Protein AF-A0A957YBD4-F1 (afdb_monomer_lite)

Radius of gyration: 13.59 Å; chains: 1; bounding box: 37×26×33 Å

Secondary structure (DSSP, 8-state):
-PPPPHHHHHHHHHHHH---HHHHHHHHHHHHT--HHHHHHHHHHHHH-PPP--EETTEEHHHHHHHS---HHHHHHHHHHHHH-HHHHHHHHHHHHTT--

pLDDT: mean 89.93, std 11.17, range [43.12, 97.19]

Foldseek 3Di:
DDQDALVRQLVCCCPPVVADSVRSSVLSVLLSVFDPVLVVQVVCCVVPVDHDPDDDPNDGLVCCCPQQVDDSSVSSSLSSCCVVPVVVSVVVSVVSNVPPD

Structure (mmCIF, N/CA/C/O backbone):
data_AF-A0A957YBD4-F1
#
_entry.id   AF-A0A957YBD4-F1
#
loop_
_atom_site.group_PDB
_atom_site.id
_atom_site.type_symbol
_atom_site.label_atom_id
_atom_site.label_alt_id
_atom_site.label_comp_id
_atom_site.label_asym_id
_atom_site.label_entity_id
_atom_site.label_seq_id
_atom_site.pdbx_PDB_ins_code
_atom_site.Cartn_x
_atom_site.Cartn_y
_atom_site.Cartn_z
_atom_site.occupancy
_atom_site.B_iso_or_equiv
_atom_site.auth_seq_id
_atom_site.auth_comp_id
_atom_site.auth_asym_id
_atom_site.auth_atom_id
_ato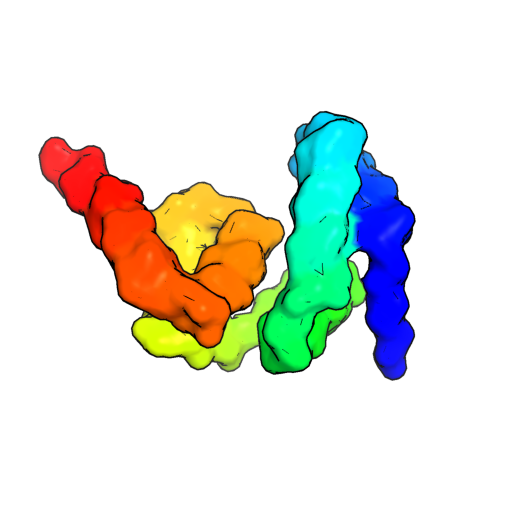m_site.pdbx_PDB_model_num
ATOM 1 N N . MET A 1 1 ? -16.396 -8.012 9.740 1.00 50.47 1 MET A N 1
ATOM 2 C CA . MET A 1 1 ? -14.978 -7.598 9.693 1.00 50.47 1 MET A CA 1
ATOM 3 C C . MET A 1 1 ? -14.956 -6.086 9.786 1.00 50.47 1 MET A C 1
ATOM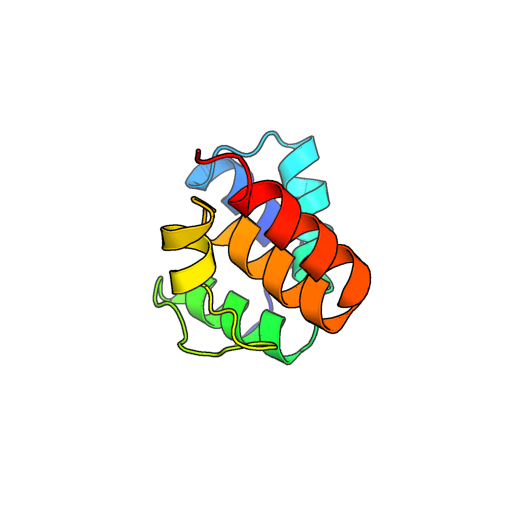 5 O O . MET A 1 1 ? -15.568 -5.452 8.939 1.00 50.47 1 MET A O 1
ATOM 9 N N . GLY A 1 2 ? -14.402 -5.529 10.865 1.00 59.59 2 GLY A N 1
ATOM 10 C CA . GLY A 1 2 ? -14.333 -4.077 11.056 1.00 59.59 2 GLY A CA 1
ATOM 11 C C . GLY A 1 2 ? -13.218 -3.470 10.207 1.00 59.59 2 GLY A C 1
ATOM 12 O O . GLY A 1 2 ? -12.171 -4.096 10.042 1.00 59.59 2 GLY A O 1
ATOM 13 N N . ASN A 1 3 ? -13.457 -2.281 9.657 1.00 76.38 3 ASN A N 1
ATOM 14 C CA . ASN A 1 3 ? -12.409 -1.478 9.035 1.00 76.38 3 ASN A CA 1
ATOM 15 C C . ASN A 1 3 ? -11.562 -0.843 10.142 1.00 76.38 3 ASN A C 1
ATOM 17 O O . ASN A 1 3 ? -12.124 -0.279 11.077 1.00 76.38 3 ASN A O 1
ATOM 21 N N . PHE A 1 4 ? -10.237 -0.921 10.023 1.00 87.81 4 PHE A N 1
ATOM 22 C CA . PHE A 1 4 ? -9.324 -0.238 10.940 1.00 87.81 4 PHE A CA 1
ATOM 23 C C . PHE A 1 4 ? -9.382 1.277 10.735 1.00 87.81 4 PHE A C 1
ATOM 25 O O . PHE A 1 4 ? -9.463 1.748 9.594 1.00 87.81 4 PHE A O 1
ATOM 32 N N . THR A 1 5 ? -9.339 2.021 11.834 1.00 93.00 5 THR A N 1
ATOM 33 C CA . THR A 1 5 ? -9.245 3.483 11.853 1.00 93.00 5 THR A CA 1
ATOM 34 C C . THR A 1 5 ? -7.849 3.954 11.442 1.00 93.00 5 THR A C 1
ATOM 36 O O . THR A 1 5 ? -6.878 3.196 11.486 1.00 93.00 5 THR A O 1
ATOM 39 N N . GLN A 1 6 ? -7.736 5.228 11.055 1.00 94.31 6 GLN A N 1
ATOM 40 C CA . GLN A 1 6 ? -6.447 5.841 10.722 1.00 94.31 6 GLN A CA 1
ATOM 41 C C . GLN A 1 6 ? -5.474 5.789 11.908 1.00 94.31 6 GLN A C 1
ATOM 43 O O . GLN A 1 6 ? -4.303 5.477 11.718 1.00 94.31 6 GLN A O 1
ATOM 48 N N . GLU A 1 7 ? -5.966 6.033 13.126 1.00 95.25 7 GLU A N 1
ATOM 49 C CA . GLU A 1 7 ? -5.173 5.967 14.359 1.00 95.25 7 GLU A CA 1
ATOM 50 C C . GLU A 1 7 ? -4.588 4.560 14.562 1.00 95.25 7 GLU A C 1
ATOM 52 O O . GLU A 1 7 ? -3.378 4.407 14.707 1.00 95.25 7 GLU A O 1
ATOM 57 N N . GLU A 1 8 ? -5.420 3.515 14.485 1.00 95.25 8 GLU A N 1
ATOM 58 C CA . GLU A 1 8 ? -4.978 2.121 14.656 1.00 95.25 8 GLU A CA 1
ATOM 59 C C . GLU A 1 8 ? -3.938 1.706 13.608 1.00 95.25 8 GLU A C 1
ATOM 61 O O . GLU A 1 8 ? -2.966 1.019 13.932 1.00 95.25 8 GLU A O 1
ATOM 66 N N . ILE A 1 9 ? -4.125 2.125 12.353 1.00 96.38 9 ILE A N 1
ATOM 67 C CA . ILE A 1 9 ? -3.166 1.851 11.278 1.00 96.38 9 ILE A CA 1
ATOM 68 C C . ILE A 1 9 ? -1.856 2.600 11.540 1.00 96.38 9 ILE A C 1
ATOM 70 O O . ILE A 1 9 ? -0.793 1.988 11.467 1.00 96.38 9 ILE A O 1
ATOM 74 N N . SER A 1 10 ? -1.919 3.889 11.884 1.00 97.19 10 SER A N 1
ATOM 75 C CA . SER A 1 10 ? -0.743 4.726 12.144 1.00 97.19 10 SER A CA 1
ATOM 76 C C . SER A 1 10 ? 0.110 4.169 13.285 1.00 97.19 10 SER A C 1
ATOM 78 O O . SER A 1 10 ? 1.307 3.948 13.107 1.00 97.19 10 SER A O 1
ATOM 80 N N . GLN A 1 11 ? -0.507 3.846 14.426 1.00 96.75 11 GLN A N 1
ATOM 81 C CA . GLN A 1 11 ? 0.194 3.280 15.584 1.00 96.75 11 GLN A CA 1
ATOM 82 C C . GLN A 1 11 ? 0.939 1.997 15.207 1.00 96.75 11 GLN A C 1
ATOM 84 O O . GLN A 1 11 ? 2.121 1.828 15.503 1.00 96.75 11 GLN A O 1
ATOM 89 N N . ARG A 1 12 ? 0.275 1.094 14.484 1.00 96.12 12 ARG A N 1
ATOM 90 C CA . ARG A 1 12 ? 0.892 -0.164 14.073 1.00 96.12 12 ARG A CA 1
ATOM 91 C C . ARG A 1 12 ? 1.986 0.025 13.019 1.00 96.12 12 ARG A C 1
ATOM 93 O O . ARG A 1 12 ? 3.005 -0.653 13.097 1.00 96.12 12 ARG A O 1
ATOM 100 N N . LEU A 1 13 ? 1.838 0.967 12.086 1.00 96.75 13 LEU A N 1
ATOM 101 C CA . LEU A 1 13 ? 2.919 1.336 11.162 1.00 96.75 13 LEU A CA 1
ATOM 102 C C . LEU A 1 13 ? 4.167 1.830 11.910 1.00 96.75 13 LEU A C 1
ATOM 104 O O . LEU A 1 13 ? 5.282 1.511 11.504 1.00 96.75 13 LEU A O 1
ATOM 108 N N . MET A 1 14 ? 3.995 2.569 13.008 1.00 96.94 14 MET A N 1
ATOM 109 C CA . MET A 1 14 ? 5.114 3.040 13.828 1.00 96.94 14 MET A CA 1
ATOM 110 C C . MET A 1 14 ? 5.804 1.901 14.579 1.00 96.94 14 MET A C 1
ATOM 112 O O . MET A 1 14 ? 7.027 1.816 14.560 1.00 96.94 14 MET A O 1
ATOM 116 N N . TYR A 1 15 ? 5.035 1.031 15.240 1.00 95.69 15 TYR A N 1
ATOM 117 C CA . TYR A 1 15 ? 5.597 0.015 16.137 1.00 95.69 15 TYR A CA 1
ATOM 118 C C . TYR A 1 15 ? 6.026 -1.284 15.448 1.00 95.69 15 TYR A C 1
ATOM 120 O O . TYR A 1 15 ? 6.930 -1.950 15.943 1.00 95.69 15 TYR A O 1
ATOM 128 N N . GLU A 1 16 ? 5.373 -1.672 14.350 1.00 94.62 16 GLU A N 1
ATOM 129 C CA . GLU A 1 16 ? 5.654 -2.940 13.656 1.00 94.62 16 GLU A CA 1
ATOM 130 C C . GLU A 1 16 ? 6.389 -2.756 12.324 1.00 94.62 16 GLU A C 1
ATOM 132 O O . GLU A 1 16 ? 6.988 -3.708 11.829 1.00 94.62 16 GLU A O 1
ATOM 137 N N . PHE A 1 17 ? 6.339 -1.560 11.732 1.00 92.31 17 PHE A N 1
ATOM 138 C CA . PHE A 1 17 ? 6.934 -1.282 10.421 1.00 92.31 17 PHE A CA 1
ATOM 139 C C . PHE A 1 17 ? 7.962 -0.137 10.452 1.00 92.31 17 PHE A C 1
ATOM 141 O O . PHE A 1 17 ? 8.411 0.295 9.391 1.00 92.31 17 PHE A O 1
ATOM 148 N N . ASP A 1 18 ? 8.323 0.351 11.646 1.00 94.19 18 ASP A N 1
ATOM 149 C CA . ASP A 1 18 ? 9.337 1.388 11.888 1.00 94.19 18 ASP A CA 1
ATOM 150 C C . ASP A 1 18 ? 9.111 2.705 11.116 1.00 94.19 18 ASP A C 1
ATOM 152 O O . ASP A 1 18 ? 10.051 3.451 10.819 1.00 94.19 18 ASP A O 1
ATOM 156 N N . TYR A 1 19 ? 7.856 3.032 10.785 1.00 93.62 19 TYR A N 1
ATOM 157 C CA . TYR A 1 19 ? 7.549 4.315 10.155 1.00 93.62 19 TYR A CA 1
ATOM 158 C C . TYR A 1 19 ? 7.692 5.458 11.174 1.00 93.62 19 TYR A C 1
ATOM 160 O O . TYR A 1 19 ? 7.178 5.364 12.291 1.00 93.62 19 TYR A O 1
ATOM 168 N N . PRO A 1 20 ? 8.313 6.594 10.804 1.00 95.56 20 PRO A N 1
ATOM 169 C CA . PRO A 1 20 ? 8.302 7.780 11.654 1.00 95.56 20 PRO A CA 1
ATOM 170 C C . PRO A 1 20 ? 6.867 8.293 11.808 1.00 95.56 20 PRO A C 1
ATOM 172 O O . PRO A 1 20 ? 6.107 8.257 10.845 1.00 95.56 20 PRO A O 1
ATOM 175 N N . GLU A 1 21 ? 6.515 8.846 12.970 1.00 93.81 21 GLU A N 1
ATOM 176 C CA . GLU A 1 21 ? 5.151 9.295 13.318 1.00 93.81 21 GLU A CA 1
ATOM 177 C C . GLU A 1 21 ? 4.456 10.089 12.198 1.00 93.81 21 GLU A C 1
ATOM 179 O O . GLU A 1 21 ? 3.357 9.749 11.762 1.00 93.81 21 GLU A O 1
ATOM 184 N N . LYS A 1 22 ? 5.137 11.105 11.648 1.00 92.44 22 LYS A N 1
ATOM 185 C CA . LYS A 1 22 ? 4.600 11.904 10.534 1.00 92.44 22 LYS A CA 1
ATOM 186 C C . LYS A 1 22 ? 4.352 11.075 9.271 1.00 92.44 22 LYS A C 1
ATOM 188 O O . LYS A 1 22 ? 3.368 11.301 8.577 1.00 92.44 22 LYS A O 1
ATOM 193 N N . GLY A 1 23 ? 5.251 10.142 8.961 1.00 94.12 23 GLY A N 1
ATOM 194 C CA . GLY A 1 23 ? 5.110 9.244 7.816 1.00 94.12 23 GLY A CA 1
ATOM 195 C C . GLY A 1 23 ? 3.981 8.238 8.023 1.00 94.12 23 GLY A C 1
ATOM 196 O O . GLY A 1 23 ? 3.173 8.042 7.122 1.00 94.12 23 GLY A O 1
ATOM 197 N N . ALA A 1 24 ? 3.874 7.663 9.220 1.00 96.25 24 ALA A N 1
ATOM 198 C CA . ALA A 1 24 ? 2.811 6.734 9.580 1.00 96.25 24 ALA A CA 1
ATOM 199 C C . ALA A 1 24 ? 1.424 7.377 9.449 1.00 96.25 24 ALA A C 1
ATOM 201 O O . ALA A 1 24 ? 0.542 6.777 8.839 1.00 96.25 24 ALA A O 1
ATOM 202 N N . GLY A 1 25 ? 1.257 8.622 9.910 1.00 95.88 25 GLY A N 1
ATOM 203 C CA . GLY A 1 25 ? -0.006 9.355 9.785 1.00 95.88 25 GLY A CA 1
ATOM 204 C C . GLY A 1 25 ? -0.443 9.575 8.331 1.00 95.88 25 GLY A C 1
ATOM 205 O O . GLY A 1 25 ? -1.602 9.320 7.999 1.00 95.88 25 GLY A O 1
ATOM 206 N N . LEU A 1 26 ? 0.488 9.978 7.456 1.00 95.88 26 LEU A N 1
ATOM 207 C CA . LEU A 1 26 ? 0.228 10.196 6.024 1.00 95.88 26 LEU A CA 1
ATOM 208 C C . LEU A 1 26 ? -0.091 8.897 5.275 1.00 95.88 26 LEU A C 1
ATOM 210 O O . LEU A 1 26 ? -0.932 8.873 4.378 1.00 95.88 26 LEU A O 1
ATOM 214 N N . ILE A 1 27 ? 0.596 7.809 5.618 1.00 96.50 27 ILE A N 1
ATOM 215 C CA . ILE A 1 27 ? 0.367 6.503 4.996 1.00 96.50 27 ILE A CA 1
ATOM 216 C C . ILE A 1 27 ? -0.949 5.904 5.494 1.00 96.50 27 ILE A C 1
ATOM 218 O O . ILE A 1 27 ? -1.716 5.363 4.701 1.00 96.50 27 ILE A O 1
ATOM 222 N N . ALA A 1 28 ? -1.261 6.053 6.782 1.00 96.88 28 ALA A N 1
ATOM 223 C CA . ALA A 1 28 ? -2.538 5.631 7.339 1.00 96.88 28 ALA A CA 1
ATOM 224 C C . ALA A 1 28 ? -3.715 6.365 6.684 1.00 96.88 28 ALA A C 1
ATOM 226 O O . ALA A 1 28 ? -4.722 5.726 6.390 1.00 96.88 28 ALA A O 1
ATOM 227 N N . GLU A 1 29 ? -3.581 7.667 6.407 1.00 96.19 29 GLU A N 1
ATOM 228 C CA . GLU A 1 29 ? -4.587 8.446 5.672 1.00 96.19 29 GLU A CA 1
ATOM 229 C C . GLU A 1 29 ? -4.846 7.877 4.269 1.00 96.19 29 GLU A C 1
ATOM 231 O O . GLU A 1 29 ? -5.994 7.738 3.850 1.00 96.19 29 GLU A O 1
ATOM 236 N N . GLN A 1 30 ? -3.794 7.484 3.550 1.00 96.19 30 GLN A N 1
ATOM 237 C CA . GLN A 1 30 ? -3.938 6.851 2.236 1.00 96.19 30 GLN A CA 1
ATOM 238 C C . GLN A 1 30 ? -4.619 5.483 2.349 1.00 96.19 30 GLN A C 1
ATOM 240 O O . GLN A 1 30 ? -5.590 5.215 1.648 1.00 96.19 30 GLN A O 1
ATOM 245 N N . ILE A 1 31 ? -4.190 4.649 3.301 1.00 95.94 31 ILE A N 1
ATOM 246 C CA . ILE A 1 31 ? -4.763 3.312 3.520 1.00 95.94 31 ILE A CA 1
ATOM 247 C C . ILE A 1 31 ? -6.254 3.391 3.869 1.00 95.94 31 ILE A C 1
ATOM 249 O O . ILE A 1 31 ? -7.047 2.558 3.412 1.00 95.94 31 ILE A O 1
ATOM 253 N N . VAL A 1 32 ? -6.676 4.379 4.672 1.00 95.62 32 VAL A N 1
ATOM 254 C CA . VAL A 1 32 ? -8.102 4.515 4.998 1.00 95.62 32 VAL A CA 1
ATOM 255 C C . VAL A 1 32 ? -8.959 4.931 3.801 1.00 95.62 32 VAL A C 1
ATOM 257 O O . VAL A 1 32 ? -10.165 4.681 3.835 1.00 95.62 32 VAL A O 1
ATOM 260 N N . ASN A 1 33 ? -8.345 5.483 2.755 1.00 95.62 33 ASN A N 1
ATOM 261 C CA . ASN A 1 33 ? -8.995 5.953 1.535 1.00 95.62 33 ASN A CA 1
ATOM 262 C C . ASN A 1 33 ? -8.770 5.044 0.317 1.00 95.62 33 ASN A C 1
ATOM 264 O O . ASN A 1 33 ? -9.194 5.401 -0.779 1.00 95.62 33 ASN A O 1
ATOM 268 N N . PHE A 1 34 ? -8.162 3.867 0.502 1.00 95.81 34 PHE A N 1
ATOM 269 C CA . PHE A 1 34 ? -8.016 2.880 -0.567 1.00 95.81 34 PHE A CA 1
ATOM 270 C C . PHE A 1 34 ? -9.338 2.550 -1.259 1.00 95.81 34 PHE A C 1
ATOM 272 O O . PHE A 1 34 ? -10.398 2.464 -0.623 1.00 95.81 34 PHE A O 1
ATOM 279 N N . GLN A 1 35 ? -9.239 2.249 -2.552 1.00 95.25 35 GLN A N 1
ATOM 280 C CA . GLN A 1 35 ? -10.324 1.688 -3.339 1.00 95.25 35 GLN A CA 1
ATOM 281 C C . GLN A 1 35 ? -10.873 0.420 -2.665 1.00 95.25 35 GLN A C 1
ATOM 283 O O . GLN A 1 35 ? -10.107 -0.343 -2.062 1.00 95.25 35 GLN A O 1
ATOM 288 N N . PRO A 1 36 ? -12.192 0.149 -2.751 1.00 92.56 36 PRO A N 1
ATOM 289 C CA . PRO A 1 36 ? -12.837 -0.902 -1.959 1.00 92.56 36 PRO A CA 1
ATOM 290 C C . PRO A 1 36 ? -12.184 -2.287 -2.065 1.00 92.56 36 PRO A C 1
ATOM 292 O O . PRO A 1 36 ? -12.074 -2.996 -1.063 1.00 92.56 36 PRO A O 1
ATOM 295 N N . GLU A 1 37 ? -11.722 -2.668 -3.258 1.00 92.12 37 GLU A N 1
ATOM 296 C CA . GLU A 1 37 ? -11.045 -3.946 -3.499 1.00 92.12 37 GLU A CA 1
ATOM 297 C C . GLU A 1 37 ? -9.670 -4.029 -2.823 1.00 92.12 37 GLU A C 1
ATOM 299 O O . GLU A 1 37 ? -9.377 -5.012 -2.134 1.00 92.12 37 GLU A O 1
ATOM 304 N N . VAL A 1 38 ? -8.870 -2.963 -2.917 1.00 94.62 38 VAL A N 1
ATOM 305 C CA . VAL A 1 38 ? -7.560 -2.876 -2.263 1.00 94.62 38 VAL A CA 1
ATOM 306 C C . VAL A 1 38 ? -7.738 -2.813 -0.752 1.00 94.62 38 VAL A C 1
ATOM 308 O O . VAL A 1 38 ? -7.038 -3.515 -0.023 1.00 94.62 38 VAL A O 1
ATOM 311 N N . ARG A 1 39 ? -8.732 -2.064 -0.258 1.00 93.75 39 ARG A N 1
ATOM 312 C CA . ARG A 1 39 ? -9.032 -1.983 1.176 1.00 93.75 39 ARG A CA 1
ATOM 313 C C . ARG A 1 39 ? -9.437 -3.333 1.758 1.00 93.75 39 ARG A C 1
ATOM 315 O O . ARG A 1 39 ? -8.993 -3.685 2.851 1.00 93.75 39 ARG A O 1
ATOM 322 N N . ALA A 1 40 ? -10.258 -4.102 1.047 1.00 91.88 40 ALA A N 1
ATOM 323 C CA . ALA A 1 40 ? -10.660 -5.434 1.488 1.00 91.88 40 ALA A CA 1
ATOM 324 C C . ALA A 1 40 ? -9.456 -6.386 1.579 1.00 91.88 40 ALA A C 1
ATOM 326 O O . ALA A 1 40 ? -9.300 -7.092 2.583 1.00 91.88 40 ALA A O 1
ATOM 327 N N . ALA A 1 41 ? -8.583 -6.371 0.568 1.00 92.88 41 ALA A N 1
ATOM 328 C CA . ALA A 1 41 ? -7.367 -7.175 0.560 1.00 92.88 41 ALA A CA 1
ATOM 329 C C . ALA A 1 41 ? -6.374 -6.738 1.651 1.00 92.88 41 ALA A C 1
ATOM 331 O O . ALA A 1 41 ? -5.857 -7.589 2.379 1.00 92.88 41 ALA A O 1
ATOM 332 N N . PHE A 1 42 ? -6.173 -5.427 1.824 1.00 94.94 42 PHE A N 1
ATOM 333 C CA . PHE A 1 42 ? -5.337 -4.861 2.880 1.00 94.94 42 PHE A CA 1
ATOM 334 C C . PHE A 1 42 ? -5.835 -5.288 4.259 1.00 94.94 42 PHE A C 1
ATOM 336 O O . PHE A 1 42 ? -5.062 -5.828 5.039 1.00 94.94 42 PHE A O 1
ATOM 343 N N . ASN A 1 43 ? -7.129 -5.128 4.561 1.00 93.06 43 ASN A N 1
ATOM 344 C CA . ASN A 1 43 ? -7.684 -5.488 5.869 1.00 93.06 43 ASN A CA 1
ATOM 345 C C . ASN A 1 43 ? -7.498 -6.981 6.184 1.00 93.06 43 ASN A C 1
ATOM 347 O O . ASN A 1 43 ? -7.202 -7.339 7.326 1.00 93.06 43 ASN A O 1
ATOM 351 N N . ARG A 1 44 ? -7.650 -7.857 5.179 1.00 92.19 44 ARG A N 1
ATOM 352 C CA . ARG A 1 44 ? -7.403 -9.295 5.339 1.00 92.19 44 ARG A CA 1
ATOM 353 C C . ARG A 1 44 ? -5.938 -9.566 5.662 1.00 92.19 44 ARG A C 1
ATOM 355 O O . ARG A 1 44 ? -5.662 -10.292 6.618 1.00 92.19 44 ARG A O 1
ATOM 362 N N . TRP A 1 45 ? -5.018 -8.984 4.899 1.00 94.00 45 TRP A N 1
ATOM 363 C CA . TRP A 1 45 ? -3.588 -9.125 5.158 1.00 94.00 45 TRP A CA 1
ATOM 364 C C . TRP A 1 45 ? -3.209 -8.556 6.532 1.00 94.00 45 TRP A C 1
ATOM 366 O O . TRP A 1 45 ? -2.538 -9.233 7.304 1.00 94.00 45 TRP A O 1
ATOM 376 N N . TRP A 1 46 ? -3.731 -7.386 6.899 1.00 94.25 46 TRP A N 1
ATOM 377 C CA . TRP A 1 46 ? -3.493 -6.748 8.194 1.00 94.25 46 TRP A CA 1
ATOM 378 C C . TRP A 1 46 ? -3.911 -7.647 9.361 1.00 94.25 46 TRP A C 1
ATOM 380 O O . TRP A 1 46 ? -3.218 -7.717 10.370 1.00 94.25 46 TRP A O 1
ATOM 390 N N . GLN A 1 47 ? -5.022 -8.375 9.229 1.00 92.50 47 GLN A N 1
ATOM 391 C CA . GLN A 1 47 ? -5.531 -9.264 10.279 1.00 92.50 47 GLN A CA 1
ATOM 392 C C . GLN A 1 47 ? -4.813 -10.610 10.350 1.00 92.50 47 GLN A C 1
ATOM 394 O O . GLN A 1 47 ? -4.653 -11.162 11.434 1.00 92.50 47 GLN A O 1
ATOM 399 N N . THR A 1 48 ? -4.444 -11.173 9.203 1.00 92.25 48 THR A N 1
ATOM 400 C CA . THR A 1 48 ? -4.050 -12.589 9.106 1.00 92.25 48 THR A CA 1
ATOM 401 C C . THR A 1 48 ? -2.579 -12.795 8.762 1.00 92.25 48 THR A C 1
ATOM 403 O O . THR A 1 48 ? -2.083 -13.913 8.859 1.00 92.25 48 THR A O 1
ATOM 406 N N . GLY A 1 49 ? -1.893 -11.749 8.299 1.00 90.06 49 GLY A N 1
ATOM 407 C CA . GLY A 1 49 ? -0.577 -11.834 7.669 1.00 90.06 49 GLY A CA 1
ATOM 408 C C . GLY A 1 49 ? -0.589 -12.500 6.288 1.00 90.06 49 GLY A C 1
ATOM 409 O O . GLY A 1 49 ? 0.448 -12.557 5.634 1.00 90.06 49 GLY A O 1
ATOM 410 N N . GLN A 1 50 ? -1.738 -12.994 5.811 1.00 88.38 50 GLN A N 1
ATOM 411 C CA . GLN A 1 50 ? -1.836 -13.712 4.543 1.00 88.38 50 GLN A CA 1
ATOM 412 C C . GLN A 1 50 ? -2.051 -12.744 3.383 1.00 88.38 50 GLN A C 1
ATOM 414 O O . GLN A 1 50 ? -3.025 -11.988 3.345 1.00 88.38 50 GLN A O 1
ATOM 419 N N . LEU A 1 51 ? -1.138 -12.793 2.415 1.00 84.88 51 LEU A N 1
ATOM 420 C CA . LEU A 1 51 ? -1.277 -12.060 1.165 1.00 84.88 51 LEU A CA 1
ATOM 421 C C . LEU A 1 51 ? -2.397 -12.670 0.325 1.00 84.88 51 LEU A C 1
ATOM 423 O O . LEU A 1 51 ? -2.521 -13.888 0.199 1.00 84.88 51 LEU A O 1
ATOM 427 N N . THR A 1 52 ? -3.225 -11.806 -0.252 1.00 78.25 52 THR A N 1
ATOM 428 C CA . THR A 1 52 ? -4.274 -12.229 -1.180 1.00 78.25 52 THR A CA 1
ATOM 429 C C . THR A 1 52 ? -3.712 -12.198 -2.595 1.00 78.25 52 THR A C 1
ATOM 431 O O . THR A 1 52 ? -3.142 -11.190 -3.005 1.00 78.25 52 THR A O 1
ATOM 434 N N . SER A 1 53 ? -3.895 -13.277 -3.356 1.00 76.31 53 SER A N 1
ATOM 435 C CA . SER A 1 53 ? -3.546 -13.321 -4.775 1.00 76.31 53 SER A CA 1
ATOM 436 C C . SER A 1 53 ? -4.623 -12.602 -5.592 1.00 76.31 53 SER A C 1
ATOM 438 O O . SER A 1 53 ? -5.537 -13.226 -6.129 1.00 76.31 53 SER A O 1
ATOM 440 N N . PHE A 1 54 ? -4.554 -11.277 -5.639 1.00 86.69 54 PHE A N 1
ATOM 441 C CA . PHE A 1 54 ? -5.297 -10.472 -6.605 1.00 86.69 54 PHE A CA 1
ATOM 442 C C . PHE A 1 54 ? -4.309 -9.640 -7.423 1.00 86.69 54 PHE A C 1
ATOM 444 O O . PHE A 1 54 ? -3.193 -9.372 -6.970 1.00 86.69 54 PHE A O 1
ATOM 451 N N . ALA A 1 55 ? -4.707 -9.300 -8.645 1.00 90.88 55 ALA A N 1
ATOM 452 C CA . ALA A 1 55 ? -3.881 -8.564 -9.586 1.00 90.88 55 ALA A CA 1
ATOM 453 C C . ALA A 1 55 ? -4.651 -7.362 -10.124 1.00 90.88 55 ALA A C 1
ATOM 455 O O . ALA A 1 55 ? -5.812 -7.505 -10.505 1.00 90.88 55 ALA A O 1
ATOM 456 N N . ILE A 1 56 ? -3.982 -6.218 -10.209 1.00 92.50 56 ILE A N 1
ATOM 457 C CA . ILE A 1 56 ? -4.474 -5.025 -10.901 1.00 92.50 56 ILE A CA 1
ATOM 458 C C . ILE A 1 56 ? -3.530 -4.783 -12.067 1.00 92.50 56 ILE A C 1
ATOM 460 O O . ILE A 1 56 ? -2.320 -4.685 -11.879 1.00 92.50 56 ILE A O 1
ATOM 464 N N . GLU A 1 57 ? -4.076 -4.796 -13.283 1.00 89.62 57 GLU A N 1
ATOM 465 C CA . GLU A 1 57 ? -3.318 -4.583 -14.526 1.00 89.62 57 GLU A CA 1
ATOM 466 C C . GLU A 1 57 ? -2.065 -5.479 -14.664 1.00 89.62 57 GLU A C 1
ATOM 468 O O . GLU A 1 57 ? -1.045 -5.095 -15.229 1.00 89.62 57 GLU A O 1
ATOM 473 N N . GLY A 1 58 ? -2.134 -6.706 -14.134 1.00 89.62 58 GLY A N 1
ATOM 474 C CA . GLY A 1 58 ? -1.030 -7.675 -14.170 1.00 89.62 58 GLY A CA 1
ATOM 475 C C . GLY A 1 58 ? 0.026 -7.511 -13.066 1.00 89.62 58 GLY A C 1
ATOM 476 O O . GLY A 1 58 ? 1.014 -8.251 -13.063 1.00 89.62 58 GLY A O 1
ATOM 477 N N . TYR A 1 59 ? -0.172 -6.595 -12.115 1.00 92.44 59 TYR A N 1
ATOM 478 C CA . TYR A 1 59 ? 0.651 -6.453 -10.915 1.00 92.44 59 TYR A CA 1
ATOM 479 C C . TYR A 1 59 ? -0.032 -7.085 -9.704 1.00 92.44 59 TYR A C 1
ATOM 481 O O . TYR A 1 59 ? -1.179 -6.778 -9.388 1.00 92.44 59 TYR A O 1
ATOM 489 N N . THR A 1 60 ? 0.690 -7.969 -9.015 1.00 93.75 60 THR A N 1
ATOM 490 C CA . THR A 1 60 ? 0.299 -8.547 -7.722 1.00 93.75 60 THR A CA 1
ATOM 491 C C . THR A 1 60 ? 1.185 -7.981 -6.617 1.00 93.75 60 THR A C 1
ATOM 493 O O . THR A 1 60 ? 2.278 -7.483 -6.895 1.00 93.75 60 THR A O 1
ATOM 496 N N . ILE A 1 61 ? 0.759 -8.107 -5.353 1.00 94.19 61 ILE A N 1
ATOM 497 C CA . ILE A 1 61 ? 1.624 -7.754 -4.215 1.00 94.19 61 ILE A CA 1
ATOM 498 C C . ILE A 1 61 ? 2.949 -8.515 -4.299 1.00 94.19 61 ILE A C 1
ATOM 500 O O . ILE A 1 61 ? 4.002 -7.894 -4.240 1.00 94.19 61 ILE A O 1
ATOM 504 N N . GLU A 1 62 ? 2.901 -9.831 -4.512 1.00 92.69 62 GLU A N 1
ATOM 505 C CA . GLU A 1 62 ? 4.099 -10.669 -4.636 1.00 92.69 62 GLU A CA 1
ATOM 506 C C . GLU A 1 62 ? 5.048 -10.142 -5.714 1.00 92.69 62 GLU A C 1
ATOM 508 O O . GLU A 1 62 ? 6.221 -9.917 -5.432 1.00 92.69 62 GLU A O 1
ATOM 513 N N . ARG A 1 63 ? 4.527 -9.840 -6.909 1.00 91.88 63 ARG A N 1
ATOM 514 C CA . ARG A 1 63 ? 5.322 -9.302 -8.014 1.00 91.88 63 ARG A CA 1
ATOM 515 C C . ARG A 1 63 ? 5.988 -7.976 -7.651 1.00 91.88 63 ARG A C 1
ATOM 517 O O . ARG A 1 63 ? 7.164 -7.778 -7.936 1.00 91.88 63 ARG A O 1
ATOM 524 N N . LEU A 1 64 ? 5.258 -7.072 -7.001 1.00 93.56 64 LEU A N 1
ATOM 525 C CA . LEU A 1 64 ? 5.801 -5.791 -6.542 1.00 93.56 64 LEU A CA 1
ATOM 526 C C . LEU A 1 64 ? 6.886 -5.982 -5.470 1.00 93.56 64 LEU A C 1
ATOM 528 O O . LEU A 1 64 ? 7.883 -5.261 -5.459 1.00 93.56 64 LEU A O 1
ATOM 532 N N . GLN A 1 65 ? 6.749 -6.981 -4.599 1.00 92.62 65 GLN A N 1
ATOM 533 C CA . GLN A 1 65 ? 7.787 -7.305 -3.622 1.00 92.62 65 GLN A CA 1
ATOM 534 C C . GLN A 1 65 ? 9.029 -7.923 -4.276 1.00 92.62 65 GLN A C 1
ATOM 536 O O . GLN A 1 65 ? 10.143 -7.548 -3.921 1.00 92.62 65 GLN A O 1
ATOM 541 N N . THR A 1 66 ? 8.865 -8.842 -5.231 1.00 91.25 66 THR A N 1
ATOM 542 C CA . THR A 1 66 ? 9.985 -9.579 -5.835 1.00 91.25 66 THR A CA 1
ATOM 543 C C . THR A 1 66 ? 10.696 -8.798 -6.934 1.00 91.25 66 THR A C 1
ATOM 545 O O . THR A 1 66 ? 11.921 -8.767 -6.960 1.00 91.25 66 THR A O 1
ATOM 548 N N . GLU A 1 67 ? 9.953 -8.160 -7.842 1.00 90.81 67 GLU A N 1
ATOM 549 C CA . GLU A 1 67 ? 10.515 -7.454 -9.004 1.00 90.81 67 GLU A CA 1
ATOM 550 C C . GLU A 1 67 ? 10.862 -5.995 -8.687 1.00 90.81 67 GLU A C 1
ATOM 552 O O . GLU A 1 67 ? 11.784 -5.445 -9.280 1.00 90.81 67 GLU A O 1
ATOM 557 N N . HIS A 1 68 ? 10.154 -5.367 -7.740 1.00 89.12 68 HIS A N 1
ATOM 558 C CA . HIS A 1 68 ? 10.362 -3.958 -7.377 1.00 89.12 68 HIS A CA 1
AT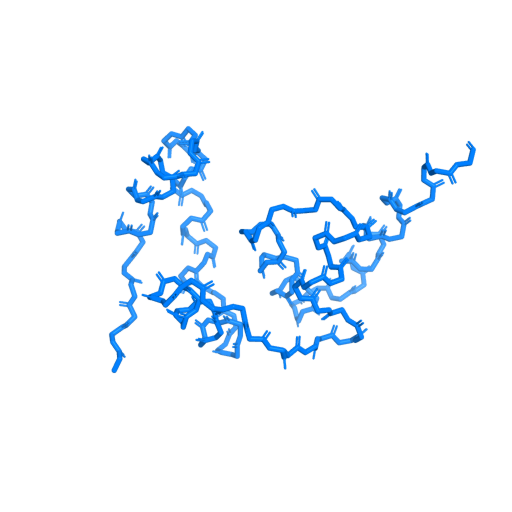OM 559 C C . HIS A 1 68 ? 10.898 -3.764 -5.949 1.00 89.12 68 HIS A C 1
ATOM 561 O O . HIS A 1 68 ? 11.026 -2.627 -5.497 1.00 89.12 68 HIS A O 1
ATOM 567 N N . SER A 1 69 ? 11.241 -4.851 -5.240 1.00 90.56 69 SER A N 1
ATOM 568 C CA . SER A 1 69 ? 11.802 -4.820 -3.874 1.00 90.56 69 SER A CA 1
ATOM 569 C C . SER A 1 69 ? 10.949 -4.032 -2.868 1.00 90.56 69 SER A C 1
ATOM 571 O O . SER A 1 69 ? 11.466 -3.454 -1.910 1.00 90.56 69 SER A O 1
ATOM 573 N N . MET A 1 70 ? 9.633 -3.973 -3.088 1.00 93.75 70 MET A N 1
ATOM 574 C CA . MET A 1 7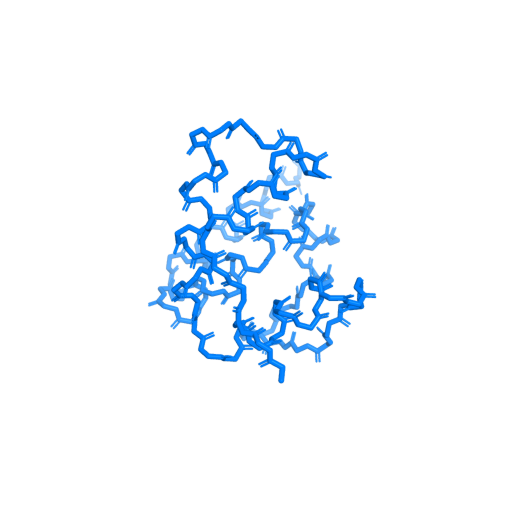0 ? 8.718 -3.245 -2.214 1.00 93.75 70 MET A CA 1
ATOM 575 C C . MET A 1 70 ? 8.439 -4.028 -0.929 1.00 93.75 70 MET A C 1
ATOM 577 O O . MET A 1 70 ? 8.353 -5.256 -0.922 1.00 93.75 70 MET A O 1
ATOM 581 N N . ASN A 1 71 ? 8.222 -3.312 0.175 1.00 93.19 71 ASN A N 1
ATOM 582 C CA . ASN A 1 71 ? 7.566 -3.905 1.337 1.00 93.19 71 ASN A CA 1
ATOM 583 C C . ASN A 1 71 ? 6.045 -4.035 1.067 1.00 93.19 71 ASN A C 1
ATOM 585 O O . ASN A 1 71 ? 5.530 -3.401 0.139 1.00 93.19 71 ASN A O 1
ATOM 589 N N . PRO A 1 72 ? 5.298 -4.828 1.858 1.00 93.94 72 PRO A N 1
ATOM 590 C CA . PRO A 1 72 ? 3.864 -5.012 1.634 1.00 93.94 72 PRO A CA 1
ATOM 591 C C . PRO A 1 72 ? 3.058 -3.704 1.616 1.00 93.94 72 PRO A C 1
ATOM 593 O O . PRO A 1 72 ? 2.159 -3.561 0.794 1.00 93.94 72 PRO A O 1
ATOM 596 N N . ILE A 1 73 ? 3.394 -2.731 2.474 1.00 95.44 73 ILE A N 1
ATOM 597 C CA . ILE A 1 73 ? 2.698 -1.434 2.545 1.00 95.44 73 ILE A CA 1
ATOM 598 C C . ILE A 1 73 ? 2.841 -0.670 1.226 1.00 95.44 73 ILE A C 1
ATOM 600 O O . ILE A 1 73 ? 1.846 -0.242 0.645 1.00 95.44 73 ILE A O 1
ATOM 604 N N . ALA A 1 74 ? 4.072 -0.547 0.728 1.00 95.31 74 ALA A N 1
ATOM 605 C CA . ALA A 1 74 ? 4.375 0.105 -0.541 1.00 95.31 74 ALA A CA 1
ATOM 606 C C . ALA A 1 74 ? 3.707 -0.609 -1.726 1.00 95.31 74 ALA A C 1
ATOM 608 O O . ALA A 1 74 ? 3.202 0.050 -2.635 1.00 95.31 74 ALA A O 1
ATOM 609 N N . ALA A 1 75 ? 3.639 -1.942 -1.693 1.00 95.56 75 ALA A N 1
ATOM 610 C CA . ALA A 1 75 ? 2.947 -2.715 -2.714 1.00 95.56 75 ALA A CA 1
ATOM 611 C C . ALA A 1 75 ? 1.432 -2.431 -2.723 1.00 95.56 75 ALA A C 1
ATOM 613 O O . ALA A 1 75 ? 0.873 -2.185 -3.788 1.00 95.56 75 ALA A O 1
ATOM 614 N N . PHE A 1 76 ? 0.769 -2.381 -1.560 1.00 96.50 76 PHE A N 1
ATOM 615 C CA . PHE A 1 76 ? -0.657 -2.025 -1.481 1.00 96.50 76 PHE A CA 1
ATOM 616 C C . PHE A 1 76 ? -0.937 -0.597 -1.961 1.00 96.50 76 PHE A C 1
ATOM 618 O O . PHE A 1 76 ? -1.877 -0.399 -2.725 1.00 96.50 76 PHE A O 1
ATOM 625 N N . LEU A 1 77 ? -0.102 0.373 -1.572 1.00 96.62 77 LEU A N 1
ATOM 626 C CA . LEU A 1 77 ? -0.208 1.757 -2.056 1.00 96.62 77 LEU A CA 1
ATOM 627 C C . LEU A 1 77 ? -0.076 1.827 -3.579 1.00 96.62 77 LEU A C 1
ATOM 629 O O . LEU A 1 77 ? -0.810 2.552 -4.237 1.00 96.62 77 LEU A O 1
ATOM 633 N N . THR A 1 78 ? 0.834 1.039 -4.147 1.00 96.38 78 THR A N 1
ATOM 634 C CA . THR A 1 78 ? 1.048 0.995 -5.597 1.00 96.38 78 THR A CA 1
ATOM 635 C C . THR A 1 78 ? -0.131 0.360 -6.331 1.00 96.38 78 THR A C 1
ATOM 637 O O . THR A 1 78 ? -0.518 0.844 -7.390 1.00 96.38 78 THR A O 1
ATOM 640 N N . LEU A 1 79 ? -0.731 -0.697 -5.775 1.00 96.12 79 LEU A N 1
ATOM 641 C CA . LEU A 1 79 ? -1.948 -1.293 -6.330 1.00 96.12 79 LEU A CA 1
ATOM 642 C C . LEU A 1 79 ? -3.126 -0.310 -6.313 1.00 96.12 79 LEU A C 1
ATOM 644 O O . LEU A 1 79 ? -3.851 -0.215 -7.298 1.00 96.12 79 LEU A O 1
ATOM 648 N N . ASP A 1 80 ? -3.291 0.455 -5.233 1.00 97.00 80 ASP A N 1
ATOM 649 C CA . ASP A 1 80 ? -4.297 1.521 -5.172 1.00 97.00 80 ASP A CA 1
ATOM 650 C C . ASP A 1 80 ? -4.019 2.641 -6.188 1.00 97.00 80 ASP A C 1
ATOM 652 O O . ASP A 1 80 ? -4.927 3.132 -6.865 1.00 97.00 80 ASP A O 1
ATOM 656 N N . TRP A 1 81 ? -2.743 2.995 -6.360 1.00 96.62 81 TRP A N 1
ATOM 657 C CA . TRP A 1 81 ? -2.318 3.997 -7.331 1.00 96.62 81 TRP A CA 1
ATOM 658 C C . TRP A 1 81 ? -2.571 3.559 -8.779 1.00 96.62 81 TRP A C 1
ATOM 660 O O . TRP A 1 81 ? -3.002 4.371 -9.592 1.00 96.62 81 TRP A O 1
ATOM 670 N N . LEU A 1 82 ? -2.403 2.270 -9.097 1.00 96.25 82 LEU A N 1
ATOM 671 C CA . LEU A 1 82 ? -2.757 1.715 -10.409 1.00 96.25 82 LEU A CA 1
ATOM 672 C C . LEU A 1 82 ? -4.253 1.866 -10.729 1.00 96.25 82 LEU A C 1
ATOM 674 O O . LEU A 1 82 ? -4.603 2.065 -11.885 1.00 96.25 82 LEU A O 1
ATOM 678 N N . LEU A 1 83 ? -5.141 1.813 -9.732 1.00 95.31 83 LEU A N 1
ATOM 679 C CA . LEU A 1 83 ? -6.581 2.008 -9.954 1.00 95.31 83 LEU A CA 1
ATOM 680 C C . LEU A 1 83 ? -6.978 3.477 -10.112 1.00 95.31 83 LEU A C 1
ATOM 682 O O . LEU A 1 83 ? -7.980 3.777 -10.760 1.00 95.31 83 LEU A O 1
ATOM 686 N N . THR A 1 84 ? -6.243 4.385 -9.473 1.00 94.56 84 THR A N 1
ATOM 687 C CA . THR A 1 84 ? -6.595 5.810 -9.397 1.00 94.56 84 THR A CA 1
ATOM 688 C C . THR A 1 84 ? -5.909 6.641 -10.479 1.00 94.56 84 THR A C 1
ATOM 690 O O . THR A 1 84 ? -6.556 7.474 -11.111 1.00 94.56 84 THR A O 1
ATOM 693 N N . GLU A 1 85 ? -4.623 6.392 -10.734 1.00 95.31 85 GLU A N 1
ATOM 694 C CA . GLU A 1 85 ? -3.796 7.095 -11.720 1.00 95.31 85 GLU A CA 1
ATOM 695 C C . GLU A 1 85 ? -2.883 6.106 -12.485 1.00 95.31 85 GLU A C 1
ATOM 697 O O . GLU A 1 85 ? -1.650 6.168 -12.379 1.00 95.31 85 GLU A O 1
ATOM 702 N N . PRO A 1 86 ? -3.462 5.192 -13.290 1.00 93.25 86 PRO A N 1
ATOM 703 C CA . PRO A 1 86 ? -2.727 4.097 -13.931 1.00 93.25 86 PRO A CA 1
ATOM 704 C C . PRO A 1 86 ? -1.530 4.570 -14.761 1.00 93.25 86 PRO A C 1
ATOM 706 O O . PRO A 1 86 ? -0.438 4.015 -14.647 1.00 93.25 86 PRO A O 1
ATOM 709 N N . GLU A 1 87 ? -1.684 5.628 -15.565 1.00 93.75 87 GLU A N 1
ATOM 710 C CA . GLU A 1 87 ? -0.601 6.138 -16.420 1.00 93.75 87 GLU A CA 1
ATOM 711 C C . GLU A 1 87 ? 0.634 6.568 -15.609 1.00 93.75 87 GLU A C 1
ATOM 713 O O . GLU A 1 87 ? 1.771 6.241 -15.965 1.00 93.75 87 GLU A O 1
ATOM 718 N N . ALA A 1 88 ? 0.421 7.267 -14.489 1.00 93.69 88 ALA A N 1
ATOM 719 C CA . ALA A 1 88 ? 1.497 7.735 -13.623 1.00 93.69 88 ALA A CA 1
ATOM 720 C C . ALA A 1 88 ? 2.158 6.571 -12.868 1.00 93.69 88 ALA A C 1
ATOM 722 O O . ALA A 1 88 ? 3.392 6.513 -12.776 1.00 93.69 88 ALA A O 1
ATOM 723 N N . ALA A 1 89 ? 1.350 5.619 -12.392 1.00 93.88 89 ALA A N 1
ATOM 724 C CA . ALA A 1 89 ? 1.821 4.416 -11.720 1.00 93.88 89 ALA A CA 1
ATOM 725 C C . ALA A 1 89 ? 2.702 3.557 -12.643 1.00 93.88 89 ALA A C 1
ATOM 727 O O . ALA A 1 89 ? 3.829 3.216 -12.269 1.00 93.88 89 ALA A O 1
ATOM 728 N N . HIS A 1 90 ? 2.266 3.295 -13.882 1.00 92.94 90 HIS A N 1
ATOM 729 C CA . HIS A 1 90 ? 3.064 2.576 -14.887 1.00 92.94 90 HIS A CA 1
ATOM 730 C C . HIS A 1 90 ? 4.386 3.272 -15.180 1.00 92.94 90 HIS A C 1
ATOM 732 O O . HIS A 1 90 ? 5.441 2.637 -15.145 1.00 92.94 90 HIS A O 1
ATOM 738 N N . ALA A 1 91 ? 4.356 4.586 -15.411 1.00 91.50 91 ALA A N 1
ATOM 739 C CA . ALA A 1 91 ? 5.569 5.356 -15.671 1.00 91.50 91 ALA A CA 1
ATOM 740 C C . ALA A 1 91 ? 6.554 5.316 -14.487 1.00 91.50 91 ALA A C 1
ATOM 742 O O . ALA A 1 91 ? 7.768 5.423 -14.673 1.00 91.50 91 ALA A O 1
ATOM 743 N N . SER A 1 92 ? 6.062 5.193 -13.251 1.00 89.81 92 SER A N 1
ATOM 744 C CA . SER A 1 92 ? 6.901 5.004 -12.063 1.00 89.81 92 SER A CA 1
ATOM 745 C C . SER A 1 92 ? 7.491 3.592 -11.994 1.00 89.81 92 SER A C 1
ATOM 747 O O . SER A 1 92 ? 8.703 3.435 -11.828 1.00 89.81 92 SER A O 1
ATOM 749 N N . LEU A 1 93 ? 6.656 2.569 -12.199 1.00 89.94 93 LEU A N 1
ATOM 750 C CA . LEU A 1 93 ? 7.054 1.161 -12.163 1.00 89.94 93 LEU A CA 1
ATOM 751 C C . LEU A 1 93 ? 8.108 0.834 -13.225 1.00 89.94 93 LEU A C 1
ATOM 753 O O . LEU A 1 93 ? 9.108 0.189 -12.911 1.00 89.94 93 LEU A O 1
ATOM 757 N N . GLN A 1 94 ? 7.942 1.341 -14.447 1.00 87.00 94 GLN A N 1
ATOM 758 C CA . GLN A 1 94 ? 8.906 1.161 -15.538 1.00 87.00 94 GLN A CA 1
ATOM 759 C C . GLN A 1 94 ? 10.254 1.824 -15.226 1.00 87.00 94 GLN A C 1
ATOM 761 O O . GLN A 1 94 ? 11.299 1.187 -15.336 1.00 87.00 94 GLN A O 1
ATOM 766 N N . ARG A 1 95 ? 10.249 3.070 -14.727 1.00 77.88 95 ARG A N 1
ATOM 767 C CA . ARG A 1 95 ? 11.486 3.779 -14.341 1.00 77.88 95 ARG A CA 1
ATOM 768 C C . ARG A 1 95 ? 12.251 3.091 -13.209 1.00 77.88 95 ARG A C 1
ATOM 770 O O . ARG A 1 95 ? 13.475 3.197 -13.157 1.00 77.88 95 ARG A O 1
ATOM 777 N N . GLY A 1 96 ? 11.543 2.440 -12.285 1.00 65.94 96 GLY A N 1
ATOM 778 C CA . GLY A 1 96 ? 12.152 1.657 -11.208 1.00 65.94 96 GLY A CA 1
ATOM 779 C C . GLY A 1 96 ? 12.783 0.349 -11.696 1.00 65.94 96 GLY A C 1
ATOM 780 O O . GLY A 1 96 ? 13.792 -0.071 -11.138 1.00 65.94 96 GLY A O 1
ATOM 781 N N . HIS A 1 97 ? 12.219 -0.258 -12.745 1.00 59.09 97 HIS A N 1
ATOM 782 C CA . HIS A 1 97 ? 12.683 -1.521 -13.326 1.00 59.09 97 HIS A CA 1
ATOM 783 C C . HIS A 1 97 ? 13.893 -1.331 -14.263 1.00 59.09 97 HIS A C 1
ATOM 785 O O . HIS A 1 97 ? 14.815 -2.140 -14.253 1.00 59.09 97 HIS A O 1
ATOM 791 N N . ASP A 1 98 ? 13.945 -0.221 -15.009 1.00 57.25 98 ASP A N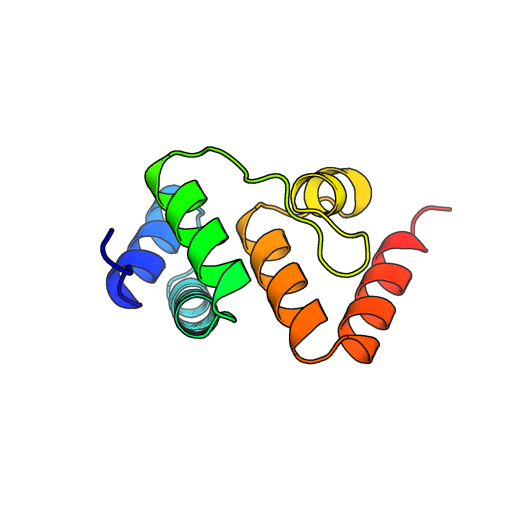 1
ATOM 792 C CA . ASP A 1 98 ? 15.001 0.056 -16.001 1.00 57.25 98 ASP A CA 1
ATOM 793 C C . ASP A 1 98 ? 16.400 0.304 -15.405 1.00 57.25 98 ASP A C 1
ATOM 795 O O . ASP A 1 98 ? 17.396 0.287 -16.126 1.00 57.25 98 ASP A O 1
ATOM 799 N N . LYS A 1 99 ? 16.529 0.528 -14.090 1.00 51.84 99 LYS A N 1
ATOM 800 C CA . LYS A 1 99 ? 17.831 0.807 -13.451 1.00 51.84 99 LYS A CA 1
ATOM 801 C C . LYS A 1 99 ? 18.696 -0.429 -13.172 1.00 51.84 99 LYS A C 1
ATOM 803 O O . LYS A 1 99 ? 19.743 -0.287 -12.541 1.00 51.84 99 LYS A O 1
ATOM 808 N N . ILE A 1 100 ? 18.304 -1.612 -13.641 1.00 52.28 100 ILE A N 1
ATOM 809 C CA . ILE A 1 100 ? 19.132 -2.823 -13.578 1.00 52.28 100 ILE A CA 1
ATOM 810 C C . ILE A 1 100 ? 19.625 -3.160 -14.993 1.00 52.28 100 ILE A C 1
ATOM 812 O O . ILE A 1 100 ? 19.069 -4.022 -15.666 1.00 52.28 100 ILE A O 1
ATOM 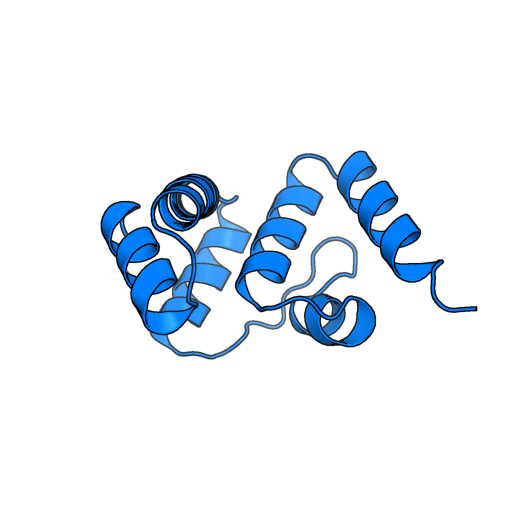816 N N . THR A 1 101 ? 20.665 -2.463 -15.457 1.00 43.12 101 THR A N 1
ATOM 817 C CA . THR A 1 101 ? 21.607 -2.946 -16.487 1.00 43.12 101 THR A CA 1
ATOM 818 C C . THR A 1 101 ? 23.002 -2.408 -16.220 1.00 43.12 101 THR A C 1
ATOM 820 O O . THR A 1 101 ? 23.111 -1.251 -15.752 1.00 43.12 101 THR A O 1
#

Sequence (101 aa):
MGNFTQEEISQRLMYEFDYPEKGAGLIAEQIVNFQPEVRAAFNRWWQTGQLTSFAIEGYTIERLQTEHSMNPIAAFLTLDWLLTEPEAAHASLQRGHDKIT